Protein AF-H2C8F3-F1 (afdb_monomer)

Mean predicted aligned error: 6.62 Å

pLDDT: mean 80.76, std 9.65, range [59.16, 92.12]

Radius of gyration: 14.18 Å; Cα contacts (8 Å, |Δi|>4): 106; chains: 1; bounding box: 36×16×39 Å

Foldseek 3Di:
DAKEKEKEFEAEPVPPDDDDPVNVVVVVVPDDPHPYYHYHYHYDYDDPPDDPPGDMDMDIDDDDDD

Solvent-accessible surface area (backbone atoms only — not comparable to full-atom values): 4162 Å² total; per-residue (Å²): 114,45,33,35,35,41,35,40,37,35,24,43,64,82,64,82,54,71,83,51,71,63,59,54,48,53,54,55,70,69,61,73,91,59,78,42,79,46,81,46,79,46,73,43,82,81,56,95,89,63,76,88,76,59,51,80,45,81,46,79,47,79,40,78,82,128

Sequence (66 aa):
MKRVAEILVVEDFTGKTHVSEKDIRELVSSLSNVDMIRVNRLHVPQWEGESEVVGIHLIVREVAET

Structure (mmCIF, N/CA/C/O backbone):
data_AF-H2C8F3-F1
#
_entry.id   AF-H2C8F3-F1
#
loop_
_atom_site.group_PDB
_atom_site.id
_atom_site.type_symbol
_atom_site.label_atom_id
_atom_site.label_alt_id
_atom_site.label_comp_id
_atom_site.label_asym_id
_atom_site.label_entity_id
_atom_site.label_seq_id
_atom_site.pdbx_PDB_ins_code
_atom_site.Cartn_x
_atom_site.Cartn_y
_atom_site.Cartn_z
_atom_site.occupancy
_atom_site.B_iso_or_equiv
_atom_site.auth_seq_id
_atom_site.auth_comp_id
_atom_site.auth_asym_id
_atom_site.auth_atom_id
_atom_site.pdbx_PDB_model_num
ATOM 1 N N . MET A 1 1 ? -21.031 -0.830 12.449 1.00 79.50 1 MET A N 1
ATOM 2 C CA . MET A 1 1 ? -20.470 -0.253 11.207 1.00 79.50 1 MET A CA 1
ATOM 3 C C . MET A 1 1 ? -18.977 -0.481 11.248 1.00 79.50 1 MET A C 1
ATOM 5 O O . MET A 1 1 ? -18.389 -0.238 12.292 1.00 79.50 1 MET A O 1
ATOM 9 N N . LYS A 1 2 ? -18.399 -0.984 10.160 1.00 85.69 2 LYS A N 1
ATOM 10 C CA . LYS A 1 2 ? -16.985 -1.331 10.051 1.00 85.69 2 LYS A CA 1
ATOM 11 C C . LYS A 1 2 ? -16.280 -0.322 9.153 1.00 85.69 2 LYS A C 1
ATOM 13 O O . LYS A 1 2 ? -16.715 -0.103 8.022 1.00 85.69 2 LYS A O 1
ATOM 18 N N . ARG A 1 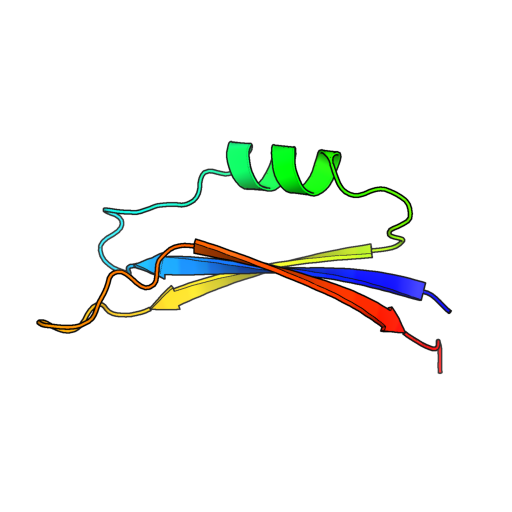3 ? -15.201 0.291 9.626 1.00 88.25 3 ARG A N 1
ATOM 19 C CA . ARG A 1 3 ? -14.367 1.209 8.851 1.00 88.25 3 ARG A CA 1
ATOM 20 C C . ARG A 1 3 ? -13.345 0.409 8.057 1.00 88.25 3 ARG A C 1
ATOM 22 O O . ARG A 1 3 ? -12.483 -0.263 8.618 1.00 88.25 3 ARG A O 1
ATOM 29 N N . VAL A 1 4 ? -13.465 0.452 6.738 1.00 92.12 4 VAL A N 1
ATOM 30 C CA . VAL A 1 4 ? -12.653 -0.335 5.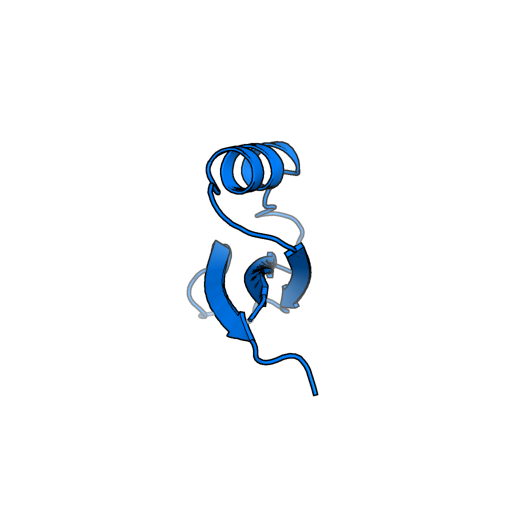807 1.00 92.12 4 VAL A CA 1
ATOM 31 C C . VAL A 1 4 ? -11.793 0.602 4.974 1.00 92.12 4 VAL A C 1
ATOM 33 O O . VAL A 1 4 ? -12.309 1.546 4.374 1.00 92.12 4 VAL A O 1
ATOM 36 N N . ALA A 1 5 ? -10.493 0.324 4.914 1.00 91.69 5 ALA A N 1
ATOM 37 C CA . ALA A 1 5 ? -9.587 0.953 3.964 1.00 91.69 5 ALA A CA 1
ATOM 38 C C . ALA A 1 5 ? -9.313 0.001 2.799 1.00 91.69 5 ALA A C 1
ATOM 40 O O . ALA A 1 5 ? -8.948 -1.158 2.994 1.00 91.69 5 ALA A O 1
ATOM 41 N N . GLU A 1 6 ? -9.474 0.498 1.583 1.00 90.94 6 GLU A N 1
ATOM 42 C CA . GLU A 1 6 ? -9.118 -0.193 0.352 1.00 90.94 6 GLU A CA 1
ATOM 43 C C . GLU A 1 6 ? -7.960 0.559 -0.296 1.00 90.94 6 GLU A C 1
ATOM 45 O O . GLU A 1 6 ? -8.069 1.736 -0.634 1.00 90.94 6 GLU A O 1
ATOM 50 N N . ILE A 1 7 ? -6.830 -0.127 -0.415 1.00 90.88 7 ILE A N 1
ATOM 51 C CA . ILE A 1 7 ? -5.615 0.364 -1.048 1.00 90.88 7 ILE A CA 1
ATOM 52 C C . ILE A 1 7 ? -5.550 -0.292 -2.419 1.00 90.88 7 ILE A C 1
ATOM 54 O O . ILE A 1 7 ? -5.485 -1.517 -2.518 1.00 90.88 7 ILE A O 1
ATOM 58 N N . LEU A 1 8 ? -5.574 0.512 -3.471 1.00 89.44 8 LEU A N 1
ATOM 59 C CA . LEU A 1 8 ? -5.357 0.074 -4.836 1.00 89.44 8 LEU A CA 1
ATOM 60 C C . LEU A 1 8 ? -3.963 0.514 -5.282 1.00 89.44 8 LEU A C 1
ATOM 62 O O . LEU A 1 8 ? -3.672 1.702 -5.372 1.00 89.44 8 LEU A O 1
ATOM 66 N N . VAL A 1 9 ? -3.112 -0.459 -5.566 1.00 88.25 9 VAL A N 1
ATOM 67 C CA . VAL A 1 9 ? -1.769 -0.265 -6.101 1.00 88.25 9 VAL A CA 1
ATOM 68 C C . VAL A 1 9 ? -1.834 -0.514 -7.598 1.00 88.25 9 VAL A C 1
ATOM 70 O O . VAL A 1 9 ? -2.205 -1.610 -8.015 1.00 88.25 9 VAL A O 1
ATOM 73 N N . VAL A 1 10 ? -1.501 0.492 -8.396 1.00 85.56 10 VAL A N 1
ATOM 74 C CA . VAL A 1 10 ? -1.457 0.386 -9.856 1.00 85.56 10 VAL A CA 1
ATOM 75 C C . VAL A 1 10 ? 0.000 0.438 -10.282 1.00 85.56 10 VAL A C 1
ATOM 77 O O . VAL A 1 10 ? 0.697 1.400 -9.967 1.00 85.56 10 VAL A O 1
ATOM 80 N N . GLU A 1 11 ? 0.457 -0.611 -10.956 1.00 81.06 11 GLU A N 1
ATOM 81 C CA . GLU A 1 11 ? 1.825 -0.746 -11.459 1.00 81.06 11 GLU A CA 1
ATOM 82 C C . GLU A 1 11 ? 1.811 -0.925 -12.975 1.00 81.06 11 GLU A C 1
ATOM 84 O O . GLU A 1 11 ? 0.871 -1.490 -13.545 1.00 81.06 11 GLU A O 1
ATOM 89 N N . ASP A 1 12 ? 2.874 -0.471 -13.634 1.00 77.06 12 ASP A N 1
ATOM 90 C CA . ASP A 1 12 ? 3.067 -0.771 -15.045 1.00 77.06 12 ASP A CA 1
ATOM 91 C C . ASP A 1 12 ? 3.432 -2.258 -15.228 1.00 77.06 12 ASP A C 1
ATOM 93 O O . ASP A 1 12 ? 4.051 -2.894 -14.371 1.00 77.06 12 ASP A O 1
ATOM 97 N N . PHE A 1 13 ? 3.037 -2.843 -16.359 1.00 74.38 13 PHE A N 1
ATOM 98 C CA . PHE A 1 13 ? 3.384 -4.232 -16.684 1.00 74.38 13 PHE A CA 1
ATOM 99 C C . PHE A 1 13 ? 4.879 -4.417 -17.009 1.00 74.38 13 PHE A C 1
ATOM 101 O O . PHE A 1 13 ? 5.377 -5.539 -17.059 1.00 74.38 13 PHE A O 1
ATOM 108 N N . THR A 1 14 ? 5.612 -3.326 -17.250 1.00 73.06 14 THR A N 1
ATOM 109 C CA . THR A 1 14 ? 7.036 -3.365 -17.613 1.00 73.06 14 THR A CA 1
ATOM 110 C C . THR A 1 14 ? 7.945 -3.615 -16.406 1.00 73.06 14 THR A C 1
ATOM 112 O O . THR A 1 14 ? 9.111 -3.966 -16.587 1.00 73.06 14 THR A O 1
ATOM 115 N N . GLY A 1 15 ? 7.423 -3.443 -15.186 1.00 65.31 15 GLY A N 1
ATOM 116 C CA . GLY A 1 15 ? 8.156 -3.580 -13.930 1.00 65.31 15 GLY A CA 1
ATOM 117 C C . GLY A 1 15 ? 9.186 -2.473 -13.691 1.00 65.31 15 GLY A C 1
ATOM 118 O O . GLY A 1 15 ? 9.999 -2.597 -12.777 1.00 65.31 15 GLY A O 1
ATOM 119 N N . LYS A 1 16 ? 9.186 -1.409 -14.506 1.00 66.50 16 LYS A N 1
ATOM 120 C CA . LYS A 1 16 ? 10.110 -0.274 -14.352 1.00 66.50 16 LYS A CA 1
ATOM 121 C C . LYS A 1 16 ? 9.729 0.590 -13.160 1.00 66.50 16 LYS A C 1
ATOM 123 O O . LYS A 1 16 ? 10.612 1.054 -12.442 1.00 66.50 16 LYS A O 1
ATOM 128 N N . THR A 1 17 ? 8.429 0.754 -12.937 1.00 67.31 17 THR A N 1
ATOM 129 C CA . THR A 1 17 ? 7.885 1.535 -11.832 1.00 67.31 17 THR A CA 1
ATOM 130 C C . THR A 1 17 ? 7.068 0.607 -10.943 1.00 67.31 17 THR A C 1
ATOM 132 O O . THR A 1 17 ? 5.998 0.127 -11.313 1.00 67.31 17 THR A O 1
ATOM 135 N N . HIS A 1 18 ? 7.613 0.319 -9.766 1.00 73.00 18 HIS A N 1
ATOM 136 C CA . HIS A 1 18 ? 7.052 -0.615 -8.799 1.00 73.00 18 HIS A CA 1
ATOM 137 C C . HIS A 1 18 ? 6.832 0.107 -7.473 1.00 73.00 18 HIS A C 1
ATOM 139 O O . HIS A 1 18 ? 7.706 0.832 -6.996 1.00 73.00 18 HIS A O 1
ATOM 145 N N . VAL A 1 19 ? 5.672 -0.120 -6.865 1.00 79.06 19 VAL A N 1
ATOM 146 C CA . VAL A 1 19 ? 5.371 0.345 -5.516 1.00 79.06 19 VAL A CA 1
ATOM 147 C C . VAL A 1 19 ? 5.877 -0.691 -4.526 1.00 79.06 19 VAL A C 1
ATOM 149 O O . VAL A 1 19 ? 5.336 -1.802 -4.430 1.00 79.06 19 VAL A O 1
ATOM 152 N N . SER A 1 20 ? 6.890 -0.319 -3.747 1.00 83.88 20 SER A N 1
ATOM 153 C CA . SER A 1 20 ? 7.534 -1.256 -2.838 1.00 83.88 20 SER A CA 1
ATOM 154 C C . SER A 1 20 ? 6.591 -1.720 -1.726 1.00 83.88 20 SER A C 1
ATOM 156 O O . SER A 1 20 ? 5.696 -1.000 -1.277 1.00 83.88 20 SER A O 1
ATOM 158 N N . GLU A 1 21 ? 6.816 -2.935 -1.216 1.00 83.44 21 GLU A N 1
ATOM 159 C CA . GLU A 1 21 ? 6.106 -3.392 -0.014 1.00 83.44 21 GLU A CA 1
ATOM 160 C C . GLU A 1 21 ? 6.331 -2.462 1.181 1.00 83.44 21 GLU A C 1
ATOM 162 O O . GLU A 1 21 ? 5.471 -2.366 2.055 1.00 83.44 21 GLU A O 1
ATOM 167 N N . LYS A 1 22 ? 7.482 -1.784 1.230 1.00 87.75 22 LYS A N 1
ATOM 168 C CA . LYS A 1 22 ? 7.799 -0.828 2.284 1.00 87.75 22 LYS A CA 1
ATOM 169 C C . LYS A 1 22 ? 6.839 0.363 2.240 1.00 87.75 22 LYS A C 1
ATOM 171 O O . LYS A 1 22 ? 6.274 0.688 3.278 1.00 87.75 22 LYS A O 1
ATOM 176 N N . ASP A 1 23 ? 6.581 0.925 1.061 1.00 86.00 23 ASP A N 1
ATOM 177 C CA . ASP A 1 23 ? 5.662 2.061 0.890 1.00 86.00 23 ASP A CA 1
ATOM 178 C C . ASP A 1 23 ? 4.231 1.685 1.301 1.00 86.00 23 ASP A C 1
ATOM 180 O O . ASP A 1 23 ? 3.545 2.431 2.000 1.00 86.00 23 ASP A O 1
ATOM 184 N N . ILE A 1 24 ? 3.795 0.471 0.942 1.00 85.88 24 ILE A N 1
ATOM 185 C CA . ILE A 1 24 ? 2.486 -0.059 1.347 1.00 85.88 24 ILE A CA 1
ATOM 186 C C . ILE A 1 24 ? 2.430 -0.243 2.866 1.00 85.88 24 ILE A C 1
ATOM 188 O O . ILE A 1 24 ? 1.434 0.118 3.490 1.00 85.88 24 ILE A O 1
ATOM 192 N N . ARG A 1 25 ? 3.486 -0.785 3.485 1.00 87.44 25 ARG A N 1
ATOM 193 C CA . ARG A 1 25 ? 3.558 -0.970 4.944 1.00 87.44 25 ARG A CA 1
ATOM 194 C C . ARG A 1 25 ? 3.560 0.355 5.693 1.00 87.44 25 ARG A C 1
ATOM 196 O O . ARG A 1 25 ? 2.891 0.451 6.720 1.00 87.44 25 ARG A O 1
ATOM 203 N N . GLU A 1 26 ? 4.279 1.358 5.203 1.00 90.19 26 GLU A N 1
ATOM 204 C CA . GLU A 1 26 ? 4.287 2.703 5.783 1.00 90.19 26 GLU A CA 1
ATOM 205 C C . GLU A 1 26 ? 2.895 3.338 5.698 1.00 90.19 26 GLU A C 1
ATOM 207 O O . GLU A 1 26 ? 2.373 3.796 6.717 1.00 90.19 26 GLU A O 1
ATOM 212 N N . LEU A 1 27 ? 2.237 3.257 4.535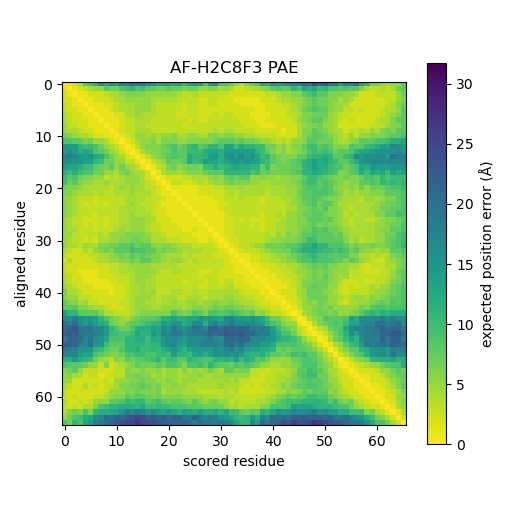 1.00 88.00 27 LEU A N 1
ATOM 213 C CA . LEU A 1 27 ? 0.860 3.720 4.369 1.00 88.00 27 LEU A CA 1
ATOM 214 C C . LEU A 1 27 ? -0.089 3.004 5.335 1.00 88.00 27 LEU A C 1
ATOM 216 O O . LEU A 1 27 ? -0.820 3.662 6.069 1.00 88.00 27 LEU A O 1
ATOM 220 N N . VAL A 1 28 ? -0.049 1.673 5.386 1.00 88.50 28 VAL A N 1
ATOM 221 C CA . VAL A 1 28 ? -0.877 0.860 6.289 1.00 88.50 28 VAL A CA 1
ATOM 222 C C . VAL A 1 28 ? -0.653 1.238 7.752 1.00 88.5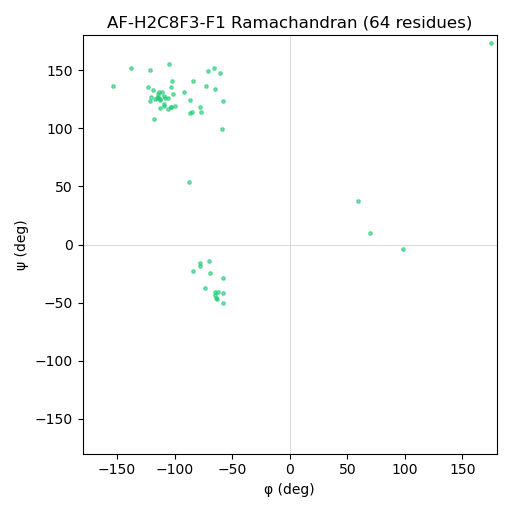0 28 VAL A C 1
ATOM 224 O O . VAL A 1 28 ? -1.618 1.367 8.498 1.00 88.50 28 VAL A O 1
ATOM 227 N N . SER A 1 29 ? 0.597 1.469 8.152 1.00 89.12 29 SER A N 1
ATOM 228 C CA . SER A 1 29 ? 0.946 1.843 9.529 1.00 89.12 29 SER A CA 1
ATOM 229 C C . SER A 1 29 ? 0.473 3.253 9.896 1.00 89.12 29 SER A C 1
ATOM 231 O O . SER A 1 29 ? 0.257 3.537 11.071 1.00 89.12 29 SER A O 1
ATOM 233 N N . SER A 1 30 ? 0.295 4.134 8.907 1.00 89.12 30 SER A N 1
ATOM 234 C CA . SER A 1 30 ? -0.256 5.480 9.108 1.00 89.12 30 SER A CA 1
ATOM 235 C C . SER A 1 30 ? -1.782 5.498 9.280 1.00 89.12 30 SER A C 1
ATOM 237 O O . SER A 1 30 ? -2.337 6.472 9.796 1.00 89.12 30 SER A O 1
ATOM 239 N N . LEU A 1 31 ? -2.479 4.430 8.873 1.00 88.31 31 LEU A N 1
ATOM 240 C CA . LEU A 1 31 ? -3.929 4.330 9.000 1.00 88.31 31 LEU A CA 1
ATOM 241 C C . LEU A 1 31 ? -4.310 3.996 10.444 1.00 88.31 31 LEU A C 1
ATOM 243 O O . LEU A 1 31 ? -4.047 2.907 10.944 1.00 88.31 31 LEU A O 1
ATOM 247 N N . SER A 1 32 ? -4.987 4.933 11.104 1.00 86.31 32 SER A N 1
ATOM 248 C CA . SER A 1 32 ? -5.611 4.723 12.412 1.00 86.31 32 SER A CA 1
ATOM 249 C C . SER A 1 32 ? -7.128 4.596 12.273 1.00 86.31 32 SER A C 1
ATOM 251 O O . SER A 1 32 ? -7.724 5.116 11.328 1.00 86.31 32 SER A O 1
ATOM 253 N N . ASN A 1 33 ? -7.767 3.915 13.230 1.00 86.94 33 ASN A N 1
ATOM 254 C CA . ASN A 1 33 ? -9.224 3.732 13.278 1.00 86.94 33 ASN A CA 1
ATOM 255 C C . ASN A 1 33 ? -9.805 3.017 12.044 1.00 86.94 33 ASN A C 1
ATOM 257 O O . ASN A 1 33 ? -10.879 3.370 11.564 1.00 86.94 33 ASN A O 1
ATOM 261 N N . VAL A 1 34 ? -9.086 2.030 11.509 1.00 89.88 34 VAL A N 1
ATOM 262 C CA . VAL A 1 34 ? -9.556 1.164 10.423 1.00 89.88 34 VAL A CA 1
ATOM 263 C C . VAL A 1 34 ? -9.659 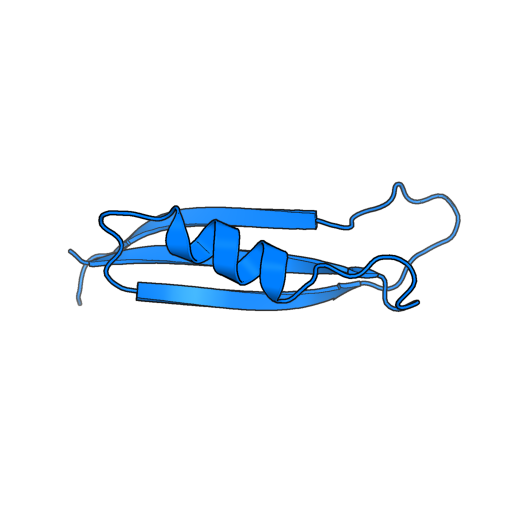-0.261 10.957 1.00 89.88 34 VAL A C 1
ATOM 265 O O . VAL A 1 34 ? -8.687 -0.801 11.475 1.00 89.88 34 VAL A O 1
ATOM 268 N N . ASP A 1 35 ? -10.824 -0.880 10.801 1.00 90.44 35 ASP A N 1
ATOM 269 C CA . ASP A 1 35 ? -11.100 -2.237 11.281 1.00 90.44 35 ASP A CA 1
ATOM 270 C C . ASP A 1 35 ? -10.629 -3.319 10.298 1.00 90.44 35 ASP A C 1
ATOM 272 O O . ASP A 1 35 ? -10.476 -4.487 10.655 1.00 90.44 35 ASP A O 1
ATOM 276 N N . MET A 1 36 ? -10.480 -2.970 9.017 1.00 89.50 36 MET A N 1
ATOM 277 C CA . MET A 1 36 ? -9.999 -3.883 7.981 1.00 89.50 36 MET A CA 1
ATOM 278 C C . MET A 1 36 ? -9.333 -3.128 6.840 1.00 89.50 36 MET A C 1
ATOM 280 O O . MET A 1 36 ? -9.872 -2.147 6.332 1.00 89.50 36 MET A O 1
ATOM 284 N N . ILE A 1 37 ? -8.201 -3.656 6.387 1.00 90.00 37 ILE A N 1
ATOM 285 C CA . ILE A 1 37 ? -7.472 -3.149 5.230 1.00 90.00 37 ILE A CA 1
ATOM 286 C C . ILE A 1 37 ? -7.519 -4.204 4.128 1.00 90.00 37 ILE A C 1
ATOM 288 O O . ILE A 1 37 ? -7.248 -5.380 4.374 1.00 90.00 37 ILE A O 1
ATOM 292 N N . ARG A 1 38 ? -7.862 -3.787 2.911 1.00 90.00 38 ARG A N 1
ATOM 293 C CA . ARG A 1 38 ? -7.774 -4.602 1.696 1.00 90.00 38 ARG A CA 1
ATOM 294 C C . ARG A 1 38 ? -6.782 -3.956 0.750 1.00 90.00 38 ARG A C 1
ATOM 296 O O . ARG A 1 38 ?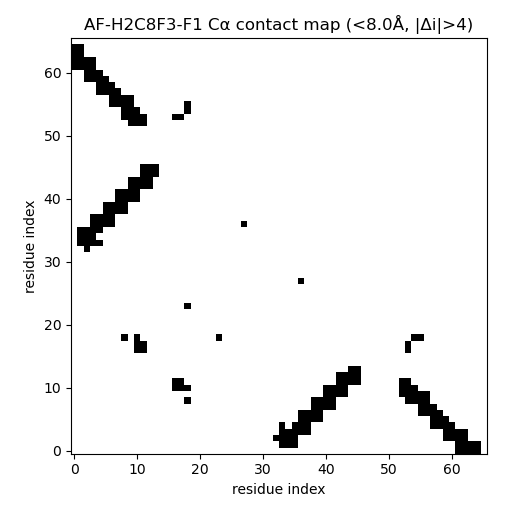 -6.947 -2.791 0.411 1.00 90.00 38 ARG A O 1
ATOM 303 N N . VAL A 1 39 ? -5.783 -4.711 0.316 1.00 89.19 39 VAL A N 1
ATOM 304 C CA . VAL A 1 39 ? -4.807 -4.246 -0.671 1.00 89.19 39 VAL A CA 1
ATOM 305 C C . VAL A 1 39 ? -5.060 -4.996 -1.969 1.00 89.19 39 VAL A C 1
ATOM 307 O O . VAL A 1 39 ? -4.983 -6.221 -1.997 1.00 89.19 39 VAL A O 1
ATOM 310 N N .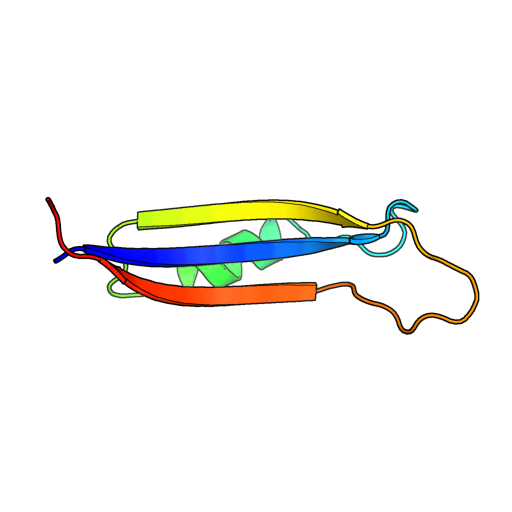 ASN A 1 40 ? -5.377 -4.264 -3.030 1.00 88.81 40 ASN A N 1
ATOM 311 C CA . ASN A 1 40 ? -5.518 -4.782 -4.383 1.00 88.81 40 ASN A CA 1
ATOM 312 C C . ASN A 1 40 ? -4.369 -4.242 -5.224 1.00 88.81 40 ASN A C 1
ATOM 314 O O . ASN A 1 40 ? -4.115 -3.041 -5.212 1.00 88.81 40 ASN A O 1
ATOM 318 N N . ARG A 1 41 ? -3.688 -5.114 -5.965 1.00 86.94 41 ARG A N 1
ATOM 319 C CA . ARG A 1 41 ? -2.630 -4.721 -6.896 1.00 86.94 41 ARG A CA 1
ATOM 320 C C . ARG A 1 41 ? -3.078 -5.031 -8.319 1.00 86.94 41 ARG A C 1
ATOM 322 O O . ARG A 1 41 ? -3.498 -6.152 -8.599 1.00 86.94 41 ARG A O 1
ATOM 329 N N . LEU A 1 42 ? -3.018 -4.030 -9.188 1.00 85.69 42 LEU A N 1
ATOM 330 C CA . LEU A 1 42 ? -3.349 -4.122 -10.604 1.00 85.69 42 LEU A CA 1
ATOM 331 C C . LEU A 1 42 ? -2.111 -3.789 -11.428 1.00 85.69 42 LEU A C 1
ATOM 333 O O . LEU A 1 42 ? -1.456 -2.779 -11.186 1.00 85.69 42 LEU A O 1
ATOM 337 N N . HIS A 1 43 ? -1.840 -4.623 -12.426 1.00 83.50 43 HIS A N 1
ATOM 338 C CA . HIS A 1 43 ? -0.823 -4.350 -13.432 1.00 83.50 43 HIS A CA 1
ATOM 339 C C . HIS A 1 43 ? -1.516 -3.900 -14.712 1.00 83.50 43 HIS A C 1
ATOM 341 O O . HIS A 1 43 ? -2.311 -4.653 -15.280 1.00 83.50 43 HIS A O 1
ATOM 347 N N . VAL A 1 44 ? -1.233 -2.678 -15.153 1.00 80.25 44 VAL A N 1
ATOM 348 C CA . VAL A 1 44 ? -1.792 -2.108 -16.382 1.00 80.25 44 VAL A CA 1
ATOM 349 C C . VAL A 1 44 ? -0.752 -2.136 -17.505 1.00 80.25 44 VAL A C 1
ATOM 351 O O . VAL A 1 44 ? 0.418 -1.812 -17.279 1.00 80.25 44 VAL A O 1
ATOM 354 N N . PRO A 1 45 ? -1.139 -2.551 -18.725 1.00 75.94 45 PRO A N 1
ATOM 355 C CA . PRO A 1 45 ? -0.258 -2.451 -19.879 1.00 75.94 45 PRO A CA 1
ATOM 356 C C . PRO A 1 45 ? 0.008 -0.974 -20.183 1.00 75.94 45 PRO A C 1
ATOM 358 O O . PRO A 1 45 ? -0.924 -0.178 -20.215 1.00 75.94 45 PRO A O 1
ATOM 361 N N . GLN A 1 46 ? 1.267 -0.612 -20.428 1.00 67.31 46 GLN A N 1
ATOM 362 C CA . GLN A 1 46 ? 1.629 0.749 -20.820 1.00 67.31 46 GLN A CA 1
ATOM 363 C C . GLN A 1 46 ? 1.513 0.883 -22.341 1.00 67.31 46 GLN A C 1
ATOM 365 O O . GLN A 1 46 ? 2.104 0.091 -23.078 1.00 67.31 46 GLN A O 1
ATOM 370 N N . TRP A 1 47 ? 0.725 1.849 -22.808 1.00 66.94 47 TRP A N 1
ATOM 371 C CA . TRP A 1 47 ? 0.550 2.136 -24.231 1.00 66.94 47 TRP A CA 1
ATOM 372 C C . TRP A 1 47 ? 1.388 3.372 -24.576 1.00 66.94 47 TRP A C 1
ATOM 374 O O . TRP A 1 47 ? 1.501 4.296 -23.767 1.00 66.94 47 TRP A O 1
ATOM 384 N N . GLU A 1 48 ? 2.031 3.385 -25.748 1.00 62.25 48 GLU A N 1
ATOM 385 C CA . GLU A 1 48 ? 2.864 4.524 -26.152 1.00 62.25 48 GLU A CA 1
ATOM 386 C C . GLU A 1 48 ? 2.035 5.819 -26.177 1.00 62.25 48 GLU A C 1
ATOM 388 O O . GLU A 1 48 ? 1.018 5.905 -26.863 1.0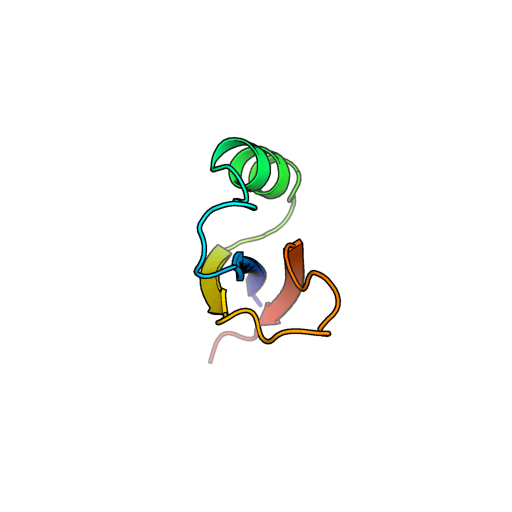0 62.25 48 GLU A O 1
ATOM 393 N N . GLY A 1 49 ? 2.484 6.831 -25.426 1.00 62.97 49 GLY A N 1
ATOM 394 C CA . GLY A 1 49 ? 1.837 8.145 -25.346 1.00 62.97 49 GLY A CA 1
ATOM 395 C C . GLY A 1 49 ? 0.919 8.359 -24.139 1.00 62.97 49 GLY A C 1
ATOM 396 O O . GLY A 1 49 ? 0.448 9.481 -23.951 1.00 62.97 49 GLY A O 1
ATOM 397 N N . GLU A 1 50 ? 0.691 7.349 -23.296 1.00 60.69 50 GLU A N 1
ATOM 398 C CA . GLU A 1 50 ? -0.037 7.538 -22.037 1.00 60.69 50 GLU A CA 1
ATOM 399 C C . GLU A 1 50 ? 0.880 8.042 -20.913 1.00 60.69 50 GLU A C 1
ATOM 401 O O . GLU A 1 50 ? 2.037 7.637 -20.782 1.00 60.69 50 GLU A O 1
ATOM 406 N N . SER A 1 51 ? 0.350 8.963 -20.100 1.00 59.16 51 SER A N 1
ATOM 407 C CA . SER A 1 51 ? 1.017 9.445 -18.883 1.00 59.16 51 SER A CA 1
ATOM 408 C C . SER A 1 51 ? 1.238 8.281 -17.911 1.00 59.16 51 SER A C 1
ATOM 410 O O . SER A 1 51 ? 0.422 7.368 -17.865 1.00 59.16 51 SER A O 1
ATOM 412 N N . GLU A 1 52 ? 2.319 8.299 -17.131 1.00 62.44 52 GLU A N 1
ATOM 413 C CA . GLU A 1 52 ? 2.638 7.241 -16.161 1.00 62.44 52 GLU A CA 1
ATOM 414 C C . GLU A 1 52 ? 1.504 7.073 -15.124 1.00 62.44 52 GLU A C 1
ATOM 416 O O . GLU A 1 52 ? 1.401 7.833 -14.164 1.00 62.44 52 GLU A O 1
ATOM 421 N N . VAL A 1 53 ? 0.626 6.078 -15.315 1.00 64.56 53 VAL A N 1
ATOM 422 C CA . VAL A 1 53 ? -0.470 5.732 -14.385 1.00 64.56 53 VAL A CA 1
ATOM 423 C C . VAL A 1 53 ? 0.042 4.754 -13.322 1.00 64.56 53 VAL A C 1
ATOM 425 O O . VAL A 1 53 ? -0.485 3.657 -13.159 1.00 64.56 53 VAL A O 1
ATOM 428 N N . VAL A 1 54 ? 1.121 5.114 -12.626 1.00 71.81 54 VAL A N 1
ATOM 429 C CA . VAL A 1 54 ? 1.684 4.293 -11.543 1.00 71.81 54 VAL A CA 1
ATOM 430 C C . VAL A 1 54 ? 1.500 5.015 -10.219 1.00 71.81 54 VAL A C 1
ATOM 432 O O . VAL A 1 54 ? 1.897 6.170 -10.071 1.00 71.81 54 VAL A O 1
ATOM 435 N N . GLY A 1 55 ? 0.879 4.350 -9.244 1.00 76.06 55 GLY A N 1
ATOM 436 C CA . GLY A 1 55 ? 0.596 4.985 -7.961 1.00 76.06 55 GLY A CA 1
ATOM 437 C C . GLY A 1 55 ? -0.218 4.154 -6.976 1.00 76.06 55 GLY A C 1
ATOM 438 O O . GLY A 1 55 ? -0.708 3.064 -7.276 1.00 76.06 55 GLY A O 1
ATOM 439 N N . ILE A 1 56 ? -0.354 4.701 -5.765 1.00 78.75 56 ILE A N 1
ATOM 440 C CA . ILE A 1 56 ? -1.197 4.155 -4.700 1.00 78.75 56 ILE A CA 1
ATOM 441 C C . ILE A 1 56 ? -2.451 5.020 -4.558 1.00 78.75 56 ILE A C 1
ATOM 443 O O . ILE A 1 56 ? -2.367 6.221 -4.310 1.00 78.75 56 ILE A O 1
ATOM 447 N N . HIS A 1 57 ? -3.618 4.391 -4.634 1.00 82.81 57 HIS A N 1
ATOM 448 C CA . HIS A 1 57 ? -4.911 4.999 -4.352 1.00 82.81 57 HIS A CA 1
ATOM 449 C C . HIS A 1 57 ? -5.464 4.437 -3.039 1.00 82.81 57 HIS A C 1
ATOM 451 O O . HIS A 1 57 ? -5.557 3.224 -2.873 1.00 82.81 57 HIS A O 1
ATOM 457 N N . LEU A 1 58 ? -5.852 5.307 -2.107 1.00 82.62 58 LEU A N 1
ATOM 458 C CA . LEU A 1 58 ? -6.444 4.925 -0.824 1.00 82.62 58 LEU A CA 1
ATOM 459 C C . LEU A 1 58 ? -7.895 5.405 -0.755 1.00 82.62 58 LEU A C 1
ATOM 461 O O . LEU A 1 58 ? -8.166 6.596 -0.895 1.00 82.62 58 LEU A O 1
ATOM 465 N N . ILE A 1 59 ? -8.814 4.487 -0.470 1.00 86.31 59 ILE A N 1
ATOM 466 C CA . ILE A 1 59 ? -10.230 4.778 -0.238 1.00 86.31 59 ILE A CA 1
ATOM 467 C C . ILE A 1 59 ? -10.594 4.288 1.163 1.00 86.31 59 ILE A C 1
ATOM 469 O O . ILE A 1 59 ? -10.434 3.111 1.471 1.00 86.31 59 ILE A O 1
ATOM 473 N N . VAL A 1 60 ? -11.111 5.173 2.017 1.00 85.25 60 VAL A N 1
ATOM 474 C CA . VAL A 1 60 ? -11.592 4.820 3.363 1.00 85.25 60 VAL A CA 1
ATOM 475 C C . VAL A 1 60 ? -13.102 5.003 3.407 1.00 85.25 60 VAL A C 1
ATOM 477 O O . VAL A 1 60 ? -13.600 6.087 3.109 1.00 85.25 60 VAL A O 1
ATOM 480 N N . ARG A 1 61 ? -13.835 3.950 3.777 1.00 87.00 61 ARG A N 1
ATOM 481 C CA . ARG A 1 61 ? -15.304 3.949 3.823 1.00 87.00 61 ARG A CA 1
ATOM 482 C C . ARG A 1 61 ? -15.847 3.260 5.067 1.00 87.00 61 ARG A C 1
ATOM 484 O O . ARG A 1 61 ? -15.233 2.338 5.596 1.00 87.00 61 ARG A O 1
ATOM 491 N N . GLU A 1 62 ? -17.026 3.685 5.502 1.00 85.38 62 GLU A N 1
ATOM 492 C CA . GLU A 1 62 ? -17.804 2.988 6.525 1.00 85.38 62 GLU A CA 1
ATOM 493 C C . GLU A 1 62 ? -18.765 2.008 5.853 1.00 85.38 62 GLU A C 1
ATOM 495 O O . GLU A 1 62 ? -19.452 2.350 4.891 1.00 85.38 62 GLU A O 1
ATOM 500 N N . VAL A 1 63 ? -18.790 0.770 6.336 1.00 84.50 63 VAL A N 1
ATOM 501 C CA . VAL A 1 63 ? -19.603 -0.311 5.778 1.00 84.50 63 VAL A CA 1
ATOM 502 C C . VAL A 1 63 ? -20.555 -0.810 6.863 1.00 84.50 63 VAL A C 1
ATOM 504 O O . VAL A 1 63 ? -20.136 -1.121 7.981 1.00 84.50 63 VAL A O 1
ATOM 507 N N . ALA A 1 64 ? -21.853 -0.856 6.566 1.00 76.94 64 ALA A N 1
ATOM 508 C CA . ALA A 1 64 ? -22.828 -1.490 7.447 1.00 76.94 64 ALA A CA 1
ATOM 509 C C . ALA A 1 64 ? -22.658 -3.018 7.383 1.00 76.94 64 ALA A C 1
ATOM 511 O O . ALA A 1 64 ? -22.478 -3.568 6.299 1.00 76.94 64 ALA A O 1
ATOM 512 N N . GLU A 1 65 ? -22.690 -3.693 8.533 1.00 64.56 65 GLU A N 1
ATOM 513 C CA . GLU A 1 65 ? -22.798 -5.154 8.567 1.00 64.56 65 GLU A CA 1
ATOM 514 C C . GLU A 1 65 ? -24.266 -5.499 8.298 1.00 64.56 65 GLU A C 1
ATOM 516 O O . GLU A 1 65 ? -25.144 -5.033 9.025 1.00 64.56 65 GLU A O 1
ATOM 521 N N . THR A 1 66 ? -24.522 -6.222 7.209 1.00 61.75 66 THR A N 1
ATOM 522 C CA . THR A 1 66 ? -25.813 -6.864 6.912 1.00 61.75 66 THR A CA 1
ATOM 523 C C . THR A 1 66 ? -25.847 -8.265 7.478 1.00 61.75 66 THR A C 1
ATOM 525 O O . THR A 1 66 ? -24.819 -8.959 7.296 1.00 61.75 66 THR A O 1
#

Secondary structure (DSSP, 8-state):
-EEEEEEEEEEETTSSS---HHHHHHHHHH--S-SEEEEEEEEEPPPTT-----EEEEEEEEE---

Organism: NCBI:txid671065

Nearest PDB structures (foldseek):
  7ysz-assembly1_A  TM=5.448E-01  e=1.483E+00  Spiroplasma melliferum KC3
  3vyt-assembly1_C  TM=5.647E-01  e=2.362E+00  Thermococcus kodakarensis KOD1
  9bka-assembly1_A  TM=4.178E-01  e=2.699E+00  Pseudomonas syringae pv. tomato
  3vo9-assembly4_D  TM=4.467E-01  e=3.083E+00  Staphylococcus aureus subsp. aureus Mu50
  3vpa-assembly1_A  TM=4.558E-01  e=3.083E+00  St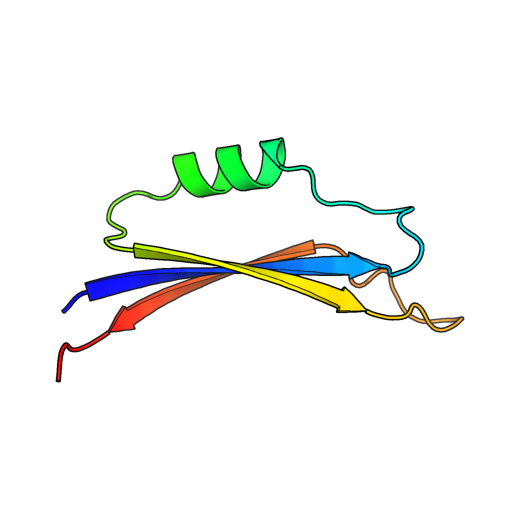aphylococcus aureus subsp. aureus Mu50